Protein AF-A0A968WDW2-F1 (afdb_monomer_lite)

pLDDT: mean 90.47, std 8.87, range [51.06, 98.0]

Foldseek 3Di:
DCLQQFAALLRLLQPPLCVVPVVADADDVPDDHDPCSLVSSLVVCCVQPVDDSVVSNVSVVPDDDDSVVRSSSSVVVVVVVVVVVVVD

Radius of gyration: 13.06 Å; chains: 1; bounding box: 26×34×34 Å

Secondary structure (DSSP, 8-state):
-GGG----HHHHHHHHHHHH-TTSPPPPTTSPPPTTHHHHHHHHHHHHH---HHHHHHHHTT----HHHHHHHHHHHHHHHHHHHHH-

Structure (mmCIF, N/CA/C/O backbone):
data_AF-A0A968WDW2-F1
#
_entry.id   AF-A0A968WDW2-F1
#
loop_
_atom_site.group_PDB
_atom_site.id
_atom_site.type_symbol
_atom_site.label_atom_id
_atom_site.label_alt_id
_atom_site.label_comp_id
_atom_site.label_asym_id
_atom_site.label_entity_id
_atom_site.label_seq_id
_atom_site.pdbx_PDB_ins_code
_atom_site.Cartn_x
_atom_site.Cartn_y
_atom_site.Cartn_z
_atom_site.occupancy
_atom_site.B_iso_or_equiv
_atom_site.auth_seq_id
_atom_site.auth_comp_id
_atom_site.auth_asym_id
_atom_site.auth_atom_id
_atom_site.pdbx_PDB_model_num
ATOM 1 N N . LEU A 1 1 ? 2.429 -24.367 2.055 1.00 51.06 1 LEU A N 1
ATOM 2 C CA . LEU A 1 1 ? 3.378 -23.233 2.194 1.00 51.06 1 LEU A CA 1
ATOM 3 C C . LEU A 1 1 ? 2.834 -21.934 1.558 1.00 51.06 1 LEU A C 1
ATOM 5 O O . LEU A 1 1 ? 3.614 -21.066 1.206 1.00 51.06 1 LEU A O 1
ATOM 9 N N . ALA A 1 2 ? 1.506 -21.758 1.466 1.00 64.06 2 ALA A N 1
ATOM 10 C CA . ALA A 1 2 ? 0.862 -20.667 0.713 1.00 64.06 2 ALA A CA 1
ATOM 11 C C . ALA A 1 2 ? 0.741 -19.322 1.470 1.00 64.06 2 ALA A C 1
ATOM 13 O O . ALA A 1 2 ? 0.232 -18.345 0.938 1.00 64.06 2 ALA A O 1
ATOM 14 N N . ILE A 1 3 ? 1.193 -19.246 2.727 1.00 69.69 3 ILE A N 1
ATOM 15 C CA . ILE A 1 3 ? 1.014 -18.047 3.573 1.00 69.69 3 ILE A CA 1
ATOM 16 C C . ILE A 1 3 ? 1.862 -16.862 3.075 1.00 69.69 3 ILE A C 1
ATOM 18 O O . ILE A 1 3 ? 1.481 -15.710 3.266 1.00 69.69 3 ILE A O 1
ATOM 22 N N . LEU A 1 4 ? 2.992 -17.136 2.419 1.00 79.44 4 LEU A N 1
ATOM 23 C CA . LEU A 1 4 ? 3.939 -16.121 1.947 1.00 79.44 4 LEU A CA 1
ATOM 24 C C . LEU A 1 4 ? 3.920 -15.955 0.425 1.00 79.44 4 LEU A C 1
ATOM 26 O O . LEU A 1 4 ? 4.924 -15.569 -0.161 1.00 79.44 4 LEU A O 1
ATOM 30 N N . GLU A 1 5 ? 2.798 -16.239 -0.236 1.00 91.00 5 GLU A N 1
ATOM 31 C CA . GLU A 1 5 ? 2.664 -15.876 -1.647 1.00 91.00 5 GLU A CA 1
ATOM 32 C C . GLU A 1 5 ? 2.696 -14.347 -1.797 1.00 91.00 5 GLU A C 1
ATOM 34 O O . GLU A 1 5 ? 1.941 -13.657 -1.099 1.00 91.00 5 GLU A O 1
ATOM 39 N N . PRO A 1 6 ? 3.550 -13.788 -2.675 1.00 93.81 6 PRO A N 1
ATOM 40 C CA . PRO A 1 6 ? 3.614 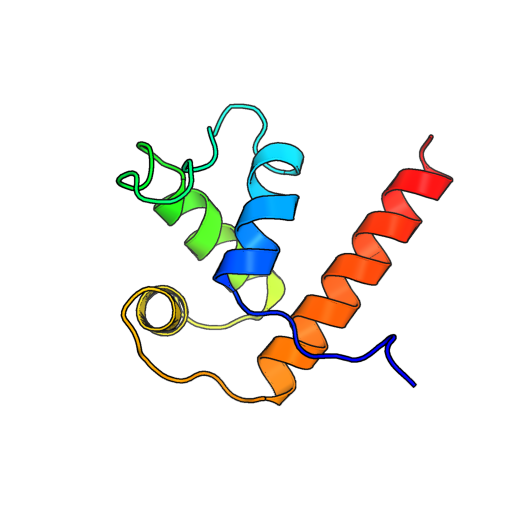-12.349 -2.890 1.00 93.81 6 PRO A CA 1
ATOM 41 C C . PRO A 1 6 ? 2.242 -11.758 -3.215 1.00 93.81 6 PRO A C 1
ATOM 43 O O . PRO A 1 6 ? 1.420 -12.388 -3.874 1.00 93.81 6 PRO A O 1
ATOM 46 N N . MET A 1 7 ? 2.001 -10.538 -2.752 1.00 95.31 7 MET A N 1
ATOM 47 C CA . MET A 1 7 ? 0.822 -9.753 -3.107 1.00 95.31 7 MET A CA 1
ATOM 48 C C . MET A 1 7 ? 1.271 -8.532 -3.902 1.00 95.31 7 MET A C 1
ATOM 50 O O . MET A 1 7 ? 2.227 -7.862 -3.511 1.00 95.31 7 MET A O 1
ATOM 54 N N . SER A 1 8 ? 0.602 -8.236 -5.011 1.00 95.38 8 SER A N 1
ATOM 55 C CA . SER A 1 8 ? 0.905 -7.035 -5.787 1.00 95.38 8 SER A CA 1
ATOM 56 C C . SER A 1 8 ? 0.448 -5.757 -5.059 1.00 95.38 8 SER A C 1
ATOM 58 O O . SER A 1 8 ? -0.471 -5.806 -4.233 1.00 95.38 8 SER A O 1
ATOM 60 N N . PRO A 1 9 ? 1.038 -4.587 -5.372 1.00 95.81 9 PRO A N 1
ATOM 61 C CA . PRO A 1 9 ? 0.566 -3.296 -4.869 1.00 95.81 9 PRO A CA 1
ATOM 62 C C . PRO A 1 9 ? -0.924 -3.049 -5.139 1.00 95.81 9 PRO A C 1
ATOM 64 O O . PRO A 1 9 ? -1.641 -2.589 -4.253 1.00 95.81 9 PRO A O 1
ATOM 67 N N . GLU A 1 10 ? -1.408 -3.406 -6.330 1.00 93.31 10 GLU A N 1
ATOM 68 C CA . GLU A 1 10 ? -2.808 -3.231 -6.732 1.00 93.31 10 GLU A CA 1
ATOM 69 C C . GLU A 1 10 ? -3.764 -4.083 -5.895 1.00 93.31 10 GLU A C 1
ATOM 71 O O . GLU A 1 10 ? -4.767 -3.573 -5.392 1.00 93.31 10 GLU A O 1
ATOM 76 N N . GLU A 1 11 ? -3.442 -5.365 -5.706 1.00 93.88 11 GLU A N 1
ATOM 77 C CA . GLU A 1 11 ? -4.231 -6.274 -4.871 1.00 93.88 11 GLU A CA 1
ATOM 78 C C . GLU A 1 11 ? -4.269 -5.802 -3.418 1.00 93.88 11 GLU A C 1
ATOM 80 O O . GLU A 1 11 ? -5.337 -5.775 -2.803 1.00 93.88 11 GLU A O 1
ATOM 85 N N . TRP A 1 12 ? -3.119 -5.384 -2.879 1.00 96.31 12 TRP A N 1
ATOM 86 C CA . TRP A 1 12 ? -3.033 -4.884 -1.512 1.00 96.31 12 TRP A CA 1
ATOM 87 C C . TRP A 1 12 ? -3.883 -3.623 -1.333 1.00 96.31 12 TRP A C 1
ATOM 89 O O . TRP A 1 12 ? -4.696 -3.546 -0.407 1.00 96.31 12 TRP A O 1
ATOM 99 N N . CYS A 1 13 ? -3.746 -2.653 -2.242 1.00 95.50 13 CYS A N 1
ATOM 100 C CA . CYS A 1 13 ? -4.500 -1.406 -2.184 1.00 95.50 13 CYS A CA 1
ATOM 101 C C . CYS A 1 13 ? -6.006 -1.640 -2.309 1.00 95.50 13 CYS A C 1
ATOM 103 O O . CYS A 1 13 ? -6.765 -1.050 -1.541 1.00 95.50 13 CYS A O 1
ATOM 105 N N . ARG A 1 14 ? -6.442 -2.549 -3.192 1.00 93.50 14 ARG A N 1
ATOM 106 C CA . ARG A 1 14 ? -7.868 -2.860 -3.378 1.00 93.50 14 ARG A CA 1
ATOM 107 C C . ARG A 1 14 ? -8.526 -3.355 -2.090 1.00 93.50 14 ARG A C 1
ATOM 109 O O . ARG A 1 14 ? -9.685 -3.045 -1.842 1.00 93.50 14 ARG A O 1
ATOM 116 N N . ILE A 1 15 ? -7.787 -4.095 -1.264 1.00 94.25 15 ILE A N 1
ATOM 117 C CA . ILE A 1 15 ? -8.285 -4.607 0.018 1.00 94.25 15 ILE A CA 1
ATOM 118 C C . ILE A 1 15 ? -8.271 -3.517 1.093 1.00 94.25 15 ILE A C 1
ATOM 120 O O . ILE A 1 15 ? -9.228 -3.385 1.854 1.00 94.25 15 ILE A O 1
ATOM 124 N N . TRP A 1 16 ? -7.171 -2.770 1.203 1.00 95.88 16 TRP A N 1
ATOM 125 C CA . TRP A 1 16 ? -6.901 -1.977 2.403 1.00 95.88 16 TRP A CA 1
ATOM 126 C C . TRP A 1 16 ? -7.200 -0.492 2.278 1.00 95.88 16 TRP A C 1
ATOM 128 O O . TRP A 1 16 ? -7.507 0.128 3.292 1.00 95.88 16 TRP A O 1
ATOM 138 N N . ILE A 1 17 ? -7.152 0.095 1.082 1.00 95.94 17 ILE A N 1
ATOM 139 C CA . ILE A 1 17 ? -7.415 1.530 0.921 1.00 95.94 17 ILE A CA 1
ATOM 140 C C . ILE A 1 17 ? -8.830 1.908 1.370 1.00 95.94 17 ILE A C 1
ATOM 142 O O . ILE A 1 17 ? -8.912 2.837 2.167 1.00 95.94 17 ILE A O 1
ATOM 146 N N . PRO A 1 18 ? -9.903 1.167 1.033 1.00 93.25 18 PRO A N 1
ATOM 147 C CA . PRO A 1 18 ? -11.246 1.473 1.543 1.00 93.25 18 PRO A CA 1
ATOM 148 C C . PRO A 1 18 ? -11.391 1.297 3.060 1.00 93.25 18 PRO A C 1
ATOM 150 O O . PRO A 1 18 ? -12.282 1.863 3.679 1.00 93.25 18 PRO A O 1
ATOM 153 N N . VAL A 1 19 ? -10.525 0.489 3.682 1.00 93.69 19 VAL A N 1
ATOM 154 C CA . VAL A 1 19 ? -10.532 0.268 5.138 1.00 93.69 19 VAL A CA 1
ATOM 155 C C . VAL A 1 19 ? -9.783 1.388 5.865 1.00 93.69 19 VAL A C 1
ATOM 157 O O . VAL A 1 19 ? -10.179 1.786 6.955 1.00 93.69 19 VAL A O 1
ATOM 160 N N . ILE A 1 20 ? -8.685 1.877 5.283 1.00 94.19 20 ILE A N 1
ATOM 161 C CA . ILE A 1 20 ? -7.838 2.935 5.857 1.00 94.19 20 ILE A CA 1
ATOM 162 C C . ILE A 1 20 ? -8.436 4.321 5.583 1.00 94.19 20 ILE A C 1
ATOM 164 O O . ILE A 1 20 ? -8.373 5.197 6.443 1.00 94.19 20 ILE A O 1
ATOM 168 N N . HIS A 1 21 ? -9.007 4.507 4.394 1.00 93.75 21 HIS A N 1
ATOM 169 C CA . HIS A 1 21 ? -9.593 5.748 3.894 1.00 93.75 21 HIS A CA 1
ATOM 170 C C . HIS A 1 21 ? -11.054 5.472 3.494 1.00 93.75 21 HIS A C 1
ATOM 172 O O . HIS A 1 21 ? -11.323 5.247 2.315 1.00 93.75 21 HIS A O 1
ATOM 178 N N . PRO A 1 22 ? -12.002 5.449 4.450 1.00 90.56 22 PRO A N 1
ATOM 179 C CA . PRO A 1 22 ? -13.390 5.049 4.183 1.00 90.56 22 PRO A CA 1
ATOM 180 C C . PRO A 1 22 ? -14.130 5.982 3.214 1.00 90.56 22 PRO A C 1
ATOM 182 O O . PRO A 1 22 ? -15.079 5.554 2.566 1.00 90.56 22 PRO A O 1
ATOM 185 N N . ASP A 1 23 ? -13.669 7.226 3.069 1.00 90.31 23 ASP A N 1
ATOM 186 C CA . ASP A 1 23 ? -14.227 8.208 2.130 1.00 90.31 23 ASP A CA 1
ATOM 187 C C . ASP A 1 23 ? -13.709 8.033 0.688 1.00 90.31 23 ASP A C 1
ATOM 189 O O . ASP A 1 23 ? -14.061 8.804 -0.205 1.00 90.31 23 ASP A O 1
ATOM 193 N N . VAL A 1 24 ? -12.831 7.052 0.448 1.00 88.75 24 VAL A N 1
ATOM 194 C CA . VAL A 1 24 ? -12.206 6.797 -0.853 1.00 88.75 24 VAL A CA 1
ATOM 195 C C . VAL A 1 24 ? -12.758 5.505 -1.450 1.00 88.75 24 VAL A C 1
ATOM 197 O O . VAL A 1 24 ? -12.485 4.406 -0.969 1.00 88.75 24 VAL A O 1
ATOM 200 N N . GLU A 1 25 ? -13.499 5.640 -2.547 1.00 85.44 25 GLU A N 1
ATOM 201 C CA . GLU A 1 25 ? -14.085 4.510 -3.267 1.00 85.44 25 GLU A CA 1
ATOM 202 C C . GLU A 1 25 ? -13.019 3.699 -4.028 1.00 85.44 25 GLU A C 1
ATOM 204 O O . GLU A 1 25 ? -12.105 4.258 -4.643 1.00 85.44 25 GLU A O 1
ATOM 209 N N . ALA A 1 26 ? -13.128 2.367 -3.992 1.00 84.06 26 ALA A N 1
ATOM 210 C CA . ALA A 1 26 ? -12.264 1.474 -4.762 1.00 84.06 26 ALA A CA 1
ATOM 211 C C . ALA A 1 26 ? -12.721 1.362 -6.226 1.00 84.06 26 ALA A C 1
ATOM 213 O O . ALA A 1 26 ? -13.921 1.349 -6.487 1.00 84.06 26 ALA A O 1
ATOM 214 N N . PRO A 1 27 ? -11.793 1.199 -7.188 1.00 85.00 27 PRO A N 1
ATOM 215 C CA . PRO A 1 27 ? -12.152 0.919 -8.572 1.00 85.00 27 PRO A CA 1
ATOM 216 C C . PRO A 1 27 ? -12.812 -0.453 -8.718 1.00 85.00 27 PRO A C 1
ATOM 218 O O . PRO A 1 27 ? -12.303 -1.453 -8.191 1.00 85.00 27 PRO A O 1
ATOM 221 N N . TYR A 1 28 ? -13.868 -0.521 -9.529 1.00 81.12 28 TYR A N 1
ATOM 222 C CA . TYR A 1 28 ? -14.383 -1.789 -10.036 1.00 81.12 28 TYR A CA 1
ATOM 223 C C . TYR A 1 28 ? -13.460 -2.363 -11.126 1.00 81.12 28 TYR A C 1
ATOM 225 O O . TYR A 1 28 ? -12.753 -1.617 -11.813 1.00 81.12 28 TYR A O 1
ATOM 233 N N . PRO A 1 29 ? -13.422 -3.698 -11.306 1.00 78.19 29 PRO A N 1
ATOM 234 C CA . PRO A 1 29 ? -12.633 -4.316 -12.367 1.00 78.19 29 PRO A CA 1
ATOM 235 C C . PRO A 1 29 ? -13.004 -3.761 -13.749 1.00 78.19 29 PRO A C 1
ATOM 237 O O . PRO A 1 29 ? -14.152 -3.848 -14.169 1.00 78.19 29 PRO A O 1
ATOM 240 N N . GLY A 1 30 ? -12.017 -3.214 -14.463 1.00 75.81 30 GLY A N 1
ATOM 241 C CA . GLY A 1 30 ? -12.203 -2.634 -15.798 1.00 75.81 30 GLY A CA 1
ATOM 242 C C . GLY A 1 30 ? -12.596 -1.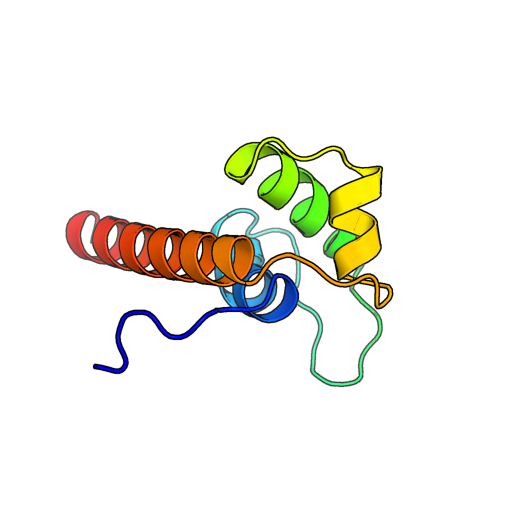153 -15.813 1.00 75.81 30 GLY A C 1
ATOM 243 O O . GLY A 1 30 ? -12.645 -0.563 -16.890 1.00 75.81 30 GLY A O 1
ATOM 244 N N . GLU A 1 31 ? -12.820 -0.534 -14.652 1.00 78.25 31 GLU A N 1
ATOM 245 C CA . GLU A 1 31 ? -13.118 0.894 -14.561 1.00 78.25 31 GLU A CA 1
ATOM 246 C C . GLU A 1 31 ? -11.869 1.744 -14.327 1.00 78.25 31 GLU A C 1
ATOM 248 O O . GLU A 1 31 ? -10.837 1.297 -13.817 1.00 78.25 31 GLU A O 1
ATOM 253 N N 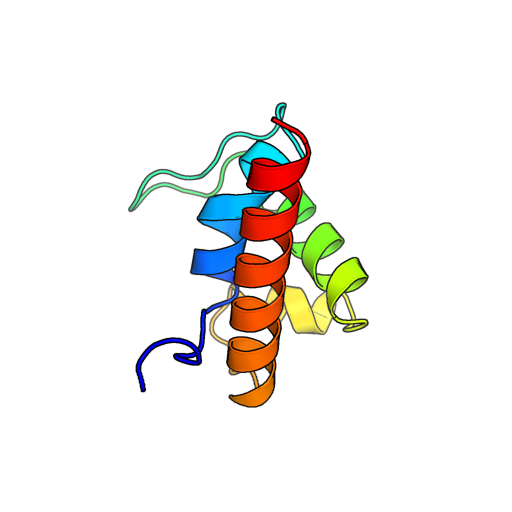. ARG A 1 32 ? -11.977 3.023 -14.696 1.00 75.88 32 ARG A N 1
ATOM 254 C CA . ARG A 1 32 ? -10.961 4.019 -14.366 1.00 75.88 32 ARG A CA 1
ATOM 255 C C . ARG A 1 32 ? -10.923 4.212 -12.849 1.00 75.88 32 ARG A C 1
ATOM 257 O O . ARG A 1 32 ? -11.966 4.335 -12.220 1.00 75.88 32 ARG A O 1
ATOM 264 N N . SER A 1 33 ? -9.719 4.328 -12.287 1.00 78.25 33 SER A N 1
ATOM 265 C CA . SER A 1 33 ? -9.529 4.640 -10.866 1.00 78.25 33 SER A CA 1
ATOM 266 C C . SER A 1 33 ? -10.351 5.864 -10.432 1.00 78.25 33 SER A C 1
ATOM 268 O O . SER A 1 33 ? -10.161 6.937 -11.021 1.00 78.25 33 SER A O 1
ATOM 270 N N . PRO A 1 34 ? -11.212 5.731 -9.402 1.00 80.12 34 PRO A N 1
ATOM 271 C CA . PRO A 1 34 ? -11.962 6.843 -8.837 1.00 80.12 34 PRO A CA 1
ATOM 272 C C . PRO A 1 34 ? -11.058 7.986 -8.376 1.00 80.12 34 PRO A C 1
ATOM 274 O O . PRO A 1 34 ? -9.878 7.798 -8.044 1.00 80.12 34 PRO A O 1
ATOM 277 N N . THR A 1 35 ? -11.625 9.191 -8.331 1.00 80.50 35 THR A N 1
ATOM 278 C CA . THR A 1 35 ? -10.922 10.386 -7.858 1.00 80.50 35 THR A CA 1
ATOM 279 C C . THR A 1 35 ? -10.379 10.152 -6.450 1.00 80.50 35 THR A C 1
ATOM 281 O O . THR A 1 35 ? -11.110 9.787 -5.538 1.00 80.50 35 THR A O 1
ATOM 284 N N . GLY A 1 36 ? -9.076 10.362 -6.265 1.00 89.69 36 GLY A N 1
ATOM 285 C CA . GLY A 1 36 ? -8.419 10.220 -4.964 1.00 89.69 36 GLY A CA 1
ATOM 286 C C . GLY A 1 36 ? -7.928 8.809 -4.629 1.00 89.69 36 GLY A C 1
ATOM 287 O O . GLY A 1 36 ? -6.963 8.706 -3.876 1.00 89.69 36 GLY A O 1
ATOM 288 N N . TYR A 1 37 ? -8.463 7.745 -5.242 1.00 94.00 37 TYR A N 1
ATOM 289 C CA . TYR A 1 37 ? -8.043 6.365 -4.947 1.00 94.00 37 TYR A CA 1
ATOM 290 C C . TYR A 1 37 ? -6.561 6.121 -5.233 1.00 94.00 37 TYR A C 1
ATOM 292 O O . TYR A 1 37 ? -5.829 5.604 -4.385 1.00 94.00 37 TYR A O 1
ATOM 300 N N . MET A 1 38 ? -6.090 6.544 -6.410 1.00 93.69 38 MET A N 1
ATOM 301 C CA . MET A 1 38 ? -4.683 6.376 -6.782 1.00 93.69 38 MET A CA 1
ATOM 302 C C . MET A 1 38 ? -3.764 7.175 -5.850 1.00 93.69 38 MET A C 1
ATOM 304 O O . MET A 1 38 ? -2.766 6.656 -5.360 1.00 93.69 38 MET A O 1
ATOM 308 N N . LYS A 1 39 ? -4.145 8.413 -5.517 1.00 95.12 39 LYS A N 1
ATOM 309 C CA . LYS A 1 39 ? -3.387 9.255 -4.584 1.00 95.12 39 LYS A CA 1
ATOM 310 C C . LYS A 1 39 ? -3.315 8.626 -3.188 1.00 95.12 39 LYS A C 1
ATOM 312 O O . LYS A 1 39 ? -2.234 8.556 -2.610 1.00 95.12 39 LYS A O 1
ATOM 317 N N . ALA A 1 40 ? -4.437 8.129 -2.667 1.00 96.75 40 ALA A N 1
ATOM 318 C CA . ALA A 1 40 ? -4.490 7.445 -1.376 1.00 96.75 40 ALA A CA 1
ATOM 319 C C . ALA A 1 40 ? -3.632 6.170 -1.376 1.00 96.75 40 ALA A C 1
ATOM 321 O O . ALA A 1 40 ? -2.897 5.923 -0.418 1.00 96.75 40 ALA A O 1
ATOM 322 N N . SER A 1 41 ? -3.675 5.404 -2.470 1.00 96.75 41 SER A N 1
ATOM 323 C CA . SER A 1 41 ? -2.850 4.210 -2.685 1.00 96.75 41 SER A CA 1
ATOM 324 C C . SER A 1 41 ? -1.362 4.542 -2.624 1.00 96.75 41 SER A C 1
ATOM 326 O O . SER A 1 41 ? -0.641 3.981 -1.799 1.00 96.75 41 SER A O 1
ATOM 328 N N . ILE A 1 42 ? -0.923 5.515 -3.426 1.00 97.06 42 ILE A N 1
ATOM 329 C CA . ILE A 1 42 ? 0.476 5.940 -3.501 1.00 97.06 42 ILE A CA 1
ATOM 330 C C . ILE A 1 42 ? 0.963 6.455 -2.141 1.00 97.06 42 ILE A C 1
ATOM 332 O O . ILE A 1 42 ? 1.959 5.957 -1.621 1.00 97.06 42 ILE A O 1
ATOM 336 N N . MET A 1 43 ? 0.232 7.382 -1.512 1.00 97.75 43 MET A N 1
ATOM 337 C CA . MET A 1 43 ? 0.618 7.943 -0.211 1.00 97.75 43 MET A CA 1
ATOM 338 C C . MET A 1 43 ? 0.716 6.871 0.883 1.00 97.75 43 MET A C 1
ATOM 340 O O . MET A 1 43 ? 1.640 6.891 1.699 1.00 97.75 43 MET A O 1
ATOM 344 N N . THR A 1 44 ? -0.225 5.924 0.901 1.00 97.88 44 THR A N 1
ATOM 345 C CA . THR A 1 44 ? -0.241 4.839 1.891 1.00 97.88 44 THR A CA 1
ATOM 346 C C . THR A 1 44 ? 0.941 3.900 1.689 1.00 97.88 44 THR A C 1
ATOM 348 O O . THR A 1 44 ? 1.638 3.583 2.653 1.00 97.88 44 THR A O 1
ATOM 351 N N . LEU A 1 45 ? 1.211 3.492 0.448 1.00 97.81 45 LEU A N 1
ATOM 352 C CA . LEU A 1 45 ? 2.337 2.615 0.145 1.00 97.81 45 LEU A CA 1
ATOM 353 C C . LEU A 1 45 ? 3.678 3.298 0.420 1.00 97.81 45 LEU A C 1
ATOM 355 O O . LEU A 1 45 ? 4.509 2.690 1.086 1.00 97.81 45 LEU A O 1
ATOM 359 N N . CYS A 1 46 ? 3.863 4.569 0.044 1.00 98.00 46 CYS A N 1
ATOM 360 C CA . CYS A 1 46 ? 5.056 5.342 0.415 1.00 98.00 46 CYS A CA 1
ATOM 361 C C . CYS A 1 46 ? 5.320 5.291 1.923 1.00 98.00 46 CYS A C 1
ATOM 363 O O . CYS A 1 46 ? 6.444 5.031 2.350 1.00 98.00 46 CYS A O 1
ATOM 365 N N . LYS A 1 47 ? 4.277 5.489 2.739 1.00 97.50 47 LYS A N 1
ATOM 366 C CA . LYS A 1 47 ? 4.391 5.448 4.200 1.00 97.50 47 LYS A CA 1
ATOM 367 C C . LYS A 1 47 ? 4.740 4.054 4.730 1.00 97.50 47 LYS A C 1
ATOM 369 O O . LYS A 1 47 ? 5.489 3.951 5.695 1.00 97.50 47 LYS A O 1
ATOM 374 N N . LEU A 1 48 ? 4.192 2.997 4.132 1.00 95.88 48 LEU A N 1
ATOM 375 C CA . LEU A 1 48 ? 4.411 1.617 4.578 1.00 95.88 48 LEU A CA 1
ATOM 376 C C . LEU A 1 48 ? 5.772 1.060 4.162 1.00 95.88 48 LEU A C 1
ATOM 378 O O . LEU A 1 48 ? 6.356 0.266 4.894 1.00 95.88 48 LEU A O 1
ATOM 382 N N . THR A 1 49 ? 6.262 1.446 2.987 1.00 95.19 49 THR A N 1
ATOM 383 C CA . THR A 1 49 ? 7.440 0.826 2.374 1.00 95.19 49 THR A CA 1
ATOM 384 C C . THR A 1 49 ? 8.677 1.720 2.408 1.00 95.19 49 THR A C 1
ATOM 386 O O . THR A 1 49 ? 9.774 1.233 2.160 1.00 95.19 49 THR A O 1
ATOM 389 N N . GLY A 1 50 ? 8.516 3.025 2.653 1.00 95.25 50 GLY A N 1
ATOM 390 C CA . GLY A 1 50 ? 9.597 4.016 2.614 1.00 95.25 50 GLY A CA 1
ATOM 391 C C . GLY A 1 50 ? 10.101 4.368 1.207 1.00 95.25 50 GLY A C 1
ATOM 392 O O . GLY A 1 50 ? 11.106 5.063 1.078 1.00 95.25 50 GLY A O 1
ATOM 393 N N . TYR A 1 51 ? 9.429 3.903 0.148 1.00 96.62 51 TYR A N 1
ATOM 394 C CA . TYR A 1 51 ? 9.795 4.216 -1.239 1.00 96.62 51 TYR A CA 1
ATOM 395 C C . TYR A 1 51 ? 9.259 5.595 -1.655 1.00 96.62 51 TYR A C 1
ATOM 397 O O . TYR A 1 51 ? 8.234 6.055 -1.148 1.00 96.62 51 TYR A O 1
ATOM 405 N N . SER A 1 52 ? 9.939 6.246 -2.607 1.00 97.50 52 SER A N 1
ATOM 406 C CA . SER A 1 52 ? 9.511 7.542 -3.148 1.00 97.50 52 SER A CA 1
ATOM 407 C C . SER A 1 52 ? 8.180 7.443 -3.892 1.00 97.50 52 SER A C 1
ATOM 409 O O . SER A 1 52 ? 7.863 6.402 -4.470 1.00 97.50 52 SER A O 1
ATOM 411 N N . GLU A 1 53 ? 7.453 8.560 -3.961 1.00 97.19 53 GLU A N 1
ATOM 412 C CA . GLU A 1 53 ? 6.198 8.671 -4.717 1.00 97.19 53 GLU A CA 1
ATOM 413 C C . GLU A 1 53 ? 6.368 8.203 -6.167 1.00 97.19 53 GLU A C 1
ATOM 415 O O . GLU A 1 53 ? 5.633 7.339 -6.628 1.00 97.19 53 GLU A O 1
ATOM 420 N N . SER A 1 54 ? 7.430 8.660 -6.836 1.00 95.88 54 SER A N 1
ATOM 421 C CA . SER A 1 54 ? 7.762 8.278 -8.215 1.00 95.88 54 SER A CA 1
ATOM 422 C C . SER A 1 54 ? 8.036 6.782 -8.411 1.00 95.88 54 SER A C 1
ATOM 424 O O . SER A 1 54 ? 7.781 6.233 -9.486 1.00 95.88 54 SER A O 1
ATOM 426 N N . THR A 1 55 ? 8.584 6.113 -7.392 1.00 96.31 55 THR A N 1
ATOM 427 C CA . THR A 1 55 ? 8.842 4.669 -7.433 1.00 96.31 55 THR A CA 1
ATOM 428 C C . THR A 1 55 ? 7.533 3.906 -7.296 1.00 96.31 55 THR A C 1
ATOM 430 O O . THR A 1 55 ? 7.256 3.023 -8.104 1.00 96.31 55 THR A O 1
ATOM 433 N N . VAL A 1 56 ? 6.726 4.284 -6.303 1.00 96.81 56 VAL A N 1
ATOM 434 C CA . VAL A 1 56 ? 5.434 3.661 -6.003 1.00 96.81 56 VAL A CA 1
ATOM 435 C C . VAL A 1 56 ? 4.453 3.854 -7.154 1.00 96.81 56 VAL A C 1
ATOM 437 O O . VAL A 1 56 ? 3.835 2.891 -7.595 1.00 96.81 56 VAL A O 1
ATOM 440 N N . GLU A 1 57 ? 4.354 5.072 -7.685 1.00 95.56 57 GLU A N 1
ATOM 441 C CA . GLU A 1 57 ? 3.538 5.390 -8.856 1.00 95.56 57 GLU A CA 1
ATOM 442 C C . GLU A 1 57 ? 3.917 4.498 -10.045 1.00 95.56 57 GLU A C 1
ATOM 444 O O . GLU A 1 57 ? 3.052 3.932 -10.710 1.00 95.56 57 GLU A O 1
ATOM 449 N N . GLY A 1 58 ? 5.218 4.285 -10.258 1.00 95.00 58 GLY A N 1
ATOM 450 C CA . GLY A 1 58 ? 5.728 3.394 -11.292 1.00 95.00 58 GLY A CA 1
ATOM 451 C C . GLY A 1 58 ? 5.138 1.981 -11.253 1.00 95.00 58 GLY A C 1
ATOM 452 O O . GLY A 1 58 ? 4.911 1.403 -12.315 1.00 95.00 58 GLY A O 1
ATOM 453 N N . TRP A 1 59 ? 4.858 1.434 -10.067 1.00 94.88 59 TRP A N 1
ATOM 454 C CA . TRP A 1 59 ? 4.307 0.082 -9.922 1.00 94.88 59 TRP A CA 1
ATOM 455 C C . TRP A 1 59 ? 2.896 -0.059 -10.500 1.00 94.88 59 TRP A C 1
ATOM 457 O O . TRP A 1 59 ? 2.547 -1.140 -10.961 1.00 94.88 59 TRP A O 1
ATOM 467 N N . PHE A 1 60 ? 2.117 1.026 -10.525 1.00 91.00 60 PHE A N 1
ATOM 468 C CA . PHE A 1 60 ? 0.767 1.066 -11.104 1.00 91.00 60 PHE A CA 1
ATOM 469 C C . PHE A 1 60 ? 0.765 1.322 -12.617 1.00 91.00 60 PHE A C 1
ATOM 471 O O . PHE A 1 60 ? -0.264 1.191 -13.273 1.00 91.00 60 PHE A O 1
ATOM 478 N N . TYR A 1 61 ? 1.916 1.682 -13.189 1.00 90.12 61 TYR A N 1
ATOM 479 C CA . TYR A 1 61 ? 2.079 1.952 -14.621 1.00 90.12 61 TYR A CA 1
ATOM 480 C C . TYR A 1 61 ? 3.054 0.973 -15.285 1.00 90.12 61 TYR A C 1
ATOM 482 O O . TYR A 1 61 ? 3.748 1.310 -16.243 1.00 90.12 61 TYR A O 1
ATOM 490 N N . GLY A 1 62 ? 3.117 -0.254 -14.764 1.00 85.25 62 GLY A N 1
ATOM 491 C CA . GLY A 1 62 ? 3.839 -1.363 -15.385 1.00 85.25 62 GLY A CA 1
ATOM 492 C C . GLY A 1 62 ? 5.340 -1.419 -15.096 1.00 85.25 62 GLY A C 1
ATOM 493 O O . GLY A 1 62 ? 6.021 -2.281 -15.651 1.00 85.25 62 GLY A O 1
ATOM 494 N N . LYS A 1 63 ? 5.888 -0.561 -14.220 1.00 90.44 63 LYS A N 1
ATOM 495 C CA . LYS A 1 63 ? 7.266 -0.759 -13.746 1.00 90.44 63 LYS A CA 1
ATOM 496 C C . LYS A 1 63 ? 7.314 -1.939 -12.780 1.00 90.44 63 LYS A C 1
ATOM 498 O O . LYS A 1 63 ? 6.515 -2.041 -11.851 1.00 90.44 63 LYS A O 1
ATOM 503 N N . SER A 1 64 ? 8.305 -2.803 -12.972 1.00 90.25 64 SER A N 1
ATOM 504 C CA . SER A 1 64 ? 8.550 -3.943 -12.093 1.00 90.25 64 SER A CA 1
ATOM 505 C C . SER A 1 64 ? 8.893 -3.500 -10.671 1.00 90.25 64 SER A C 1
ATOM 507 O O . SER A 1 64 ? 9.642 -2.542 -10.473 1.00 90.25 64 SER A O 1
ATOM 509 N N . TYR A 1 65 ? 8.435 -4.270 -9.692 1.00 90.62 65 TYR A N 1
ATOM 510 C CA . TYR A 1 65 ? 8.878 -4.197 -8.305 1.00 90.62 65 TYR A CA 1
ATOM 511 C C . TYR A 1 65 ? 9.570 -5.498 -7.895 1.00 90.62 65 TYR A C 1
ATOM 513 O O . TYR A 1 65 ? 9.352 -6.558 -8.481 1.00 90.62 65 TYR A O 1
ATOM 521 N N . HIS A 1 66 ? 10.427 -5.419 -6.878 1.00 91.19 66 HIS A N 1
ATOM 522 C CA . HIS A 1 66 ? 11.135 -6.591 -6.373 1.00 91.19 66 HIS A CA 1
ATOM 523 C C . HIS A 1 66 ? 10.163 -7.605 -5.765 1.00 91.19 66 HIS A C 1
ATOM 525 O O . HIS A 1 66 ? 9.226 -7.233 -5.063 1.00 91.19 66 HIS A O 1
ATOM 531 N N . HIS A 1 67 ? 10.450 -8.896 -5.939 1.00 88.94 67 HIS A N 1
ATOM 532 C CA . HIS A 1 67 ? 9.692 -9.976 -5.303 1.00 88.94 67 HIS A CA 1
ATOM 533 C C . HIS A 1 67 ? 9.554 -9.780 -3.780 1.00 88.94 67 HIS A C 1
ATOM 535 O O . HIS A 1 67 ? 8.477 -9.972 -3.221 1.00 88.94 67 HIS A O 1
ATOM 541 N N . THR A 1 68 ? 10.612 -9.292 -3.121 1.00 92.62 68 THR A N 1
ATOM 542 C CA . THR A 1 68 ? 10.620 -8.961 -1.687 1.00 92.62 68 THR A CA 1
ATOM 543 C C . THR A 1 68 ? 9.561 -7.927 -1.300 1.00 92.62 68 THR A C 1
ATOM 545 O O . THR A 1 68 ? 9.012 -8.019 -0.205 1.00 92.62 68 THR A O 1
ATOM 548 N N . LEU A 1 69 ? 9.222 -6.977 -2.183 1.00 95.12 69 LEU A N 1
ATOM 549 C CA . LEU A 1 69 ? 8.118 -6.045 -1.934 1.00 95.12 69 LEU A CA 1
ATOM 550 C C . LEU A 1 69 ? 6.795 -6.803 -1.838 1.00 95.12 69 LEU A C 1
ATOM 552 O O . LEU A 1 69 ? 6.026 -6.572 -0.912 1.00 95.12 69 LEU A O 1
ATOM 556 N N . GLY A 1 70 ? 6.538 -7.730 -2.760 1.00 95.31 70 GLY A N 1
ATOM 557 C CA . GLY A 1 70 ? 5.302 -8.505 -2.731 1.00 95.31 70 GLY A CA 1
ATOM 558 C C . GLY A 1 70 ? 5.187 -9.374 -1.474 1.00 95.31 70 GLY A C 1
ATOM 559 O O . GLY A 1 70 ? 4.102 -9.491 -0.903 1.00 95.31 70 GLY A O 1
ATOM 560 N N . ILE A 1 71 ? 6.309 -9.915 -0.987 1.00 95.56 71 ILE A N 1
ATOM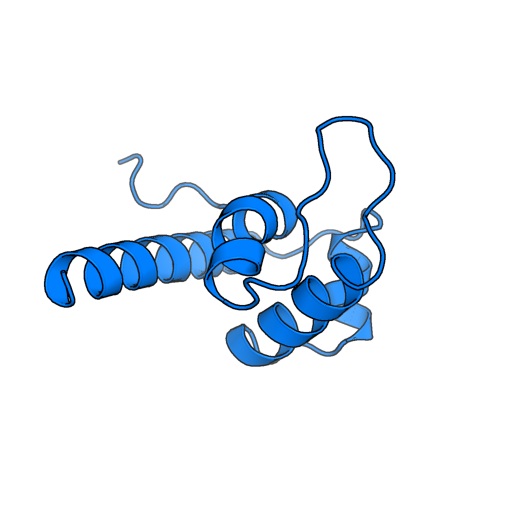 561 C CA . ILE A 1 71 ? 6.369 -10.606 0.311 1.00 95.56 71 ILE A CA 1
ATOM 562 C C . ILE A 1 71 ? 6.075 -9.640 1.468 1.00 95.56 71 ILE A C 1
ATOM 564 O O . ILE A 1 71 ? 5.261 -9.955 2.333 1.00 95.56 71 ILE A O 1
ATOM 568 N N . LEU A 1 72 ? 6.679 -8.447 1.476 1.00 95.38 72 LEU A N 1
ATOM 569 C CA . LEU A 1 72 ? 6.411 -7.418 2.486 1.00 95.38 72 LEU A CA 1
ATOM 570 C C . LEU A 1 72 ? 4.922 -7.044 2.530 1.00 95.38 72 LEU A C 1
ATOM 572 O O . LEU A 1 72 ? 4.329 -7.003 3.608 1.00 95.38 72 LEU A O 1
ATOM 576 N N . LEU A 1 73 ? 4.300 -6.818 1.372 1.00 96.62 73 LEU A N 1
ATOM 577 C CA . LEU A 1 73 ? 2.876 -6.495 1.273 1.00 96.62 73 LEU A CA 1
ATOM 578 C C . LEU A 1 73 ? 1.996 -7.638 1.790 1.00 96.62 73 LEU A C 1
ATOM 580 O O . LEU A 1 73 ? 1.040 -7.385 2.527 1.00 96.62 73 LEU A O 1
ATOM 584 N N . ARG A 1 74 ? 2.345 -8.898 1.495 1.00 96.06 74 ARG A N 1
ATOM 585 C CA . ARG A 1 74 ? 1.660 -10.063 2.074 1.00 96.06 74 ARG A CA 1
ATOM 586 C C . ARG A 1 74 ? 1.763 -10.077 3.600 1.00 96.06 74 ARG A C 1
ATOM 588 O O . ARG A 1 74 ? 0.746 -10.268 4.267 1.00 96.06 74 ARG A O 1
ATOM 595 N N . CYS A 1 75 ? 2.947 -9.825 4.158 1.00 95.38 75 CYS A N 1
ATOM 596 C CA . CYS A 1 75 ? 3.143 -9.732 5.606 1.00 95.38 75 CYS A CA 1
ATOM 597 C C . CYS A 1 75 ? 2.287 -8.618 6.225 1.00 95.38 75 CYS A C 1
ATOM 599 O O . CYS A 1 75 ? 1.608 -8.852 7.222 1.00 95.38 75 CYS A O 1
ATOM 601 N N . LEU A 1 76 ? 2.255 -7.429 5.613 1.00 95.88 76 LEU A N 1
ATOM 602 C CA . LEU A 1 76 ? 1.419 -6.314 6.068 1.00 95.88 76 LEU A CA 1
ATOM 603 C C . LEU A 1 76 ? -0.075 -6.650 6.006 1.00 95.88 76 LEU A C 1
ATOM 605 O O . LEU A 1 76 ? -0.804 -6.349 6.947 1.00 95.88 76 LEU A O 1
ATOM 609 N N . 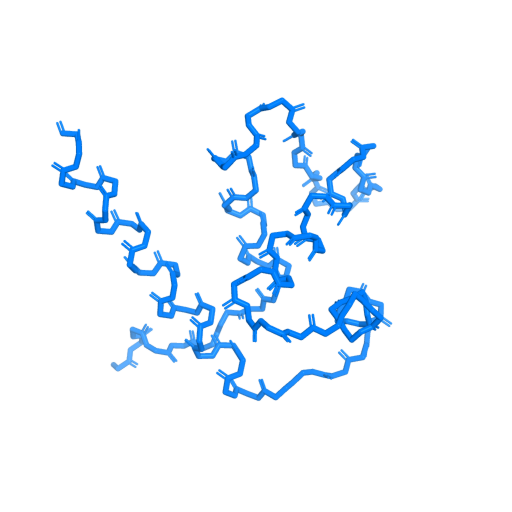HIS A 1 77 ? -0.528 -7.316 4.939 1.00 95.81 77 HIS A N 1
ATOM 610 C CA . HIS A 1 77 ? -1.907 -7.794 4.837 1.00 95.81 77 HIS A CA 1
ATOM 611 C C . HIS A 1 77 ? -2.261 -8.740 5.992 1.00 95.81 77 HIS A C 1
ATOM 613 O O . HIS A 1 77 ? -3.284 -8.551 6.647 1.00 95.81 77 HIS A O 1
ATOM 619 N N . ILE A 1 78 ? -1.403 -9.718 6.287 1.00 95.00 78 ILE A N 1
ATOM 620 C CA . ILE A 1 78 ? -1.615 -10.655 7.397 1.00 95.00 78 ILE A CA 1
ATOM 621 C C . ILE A 1 78 ? -1.663 -9.908 8.737 1.00 95.00 78 ILE A C 1
ATOM 623 O O . ILE A 1 78 ? -2.592 -10.108 9.518 1.00 95.00 78 ILE A O 1
ATOM 627 N N . LEU A 1 79 ? -0.711 -9.005 8.990 1.00 94.50 79 LEU A N 1
ATOM 628 C CA . LEU A 1 79 ? -0.676 -8.202 10.216 1.00 94.50 79 LEU A CA 1
ATOM 629 C C . LEU A 1 79 ? -1.947 -7.364 10.394 1.00 94.50 79 LEU A C 1
ATOM 631 O O . LEU A 1 79 ? -2.499 -7.315 11.492 1.00 94.50 79 LEU A O 1
ATOM 635 N N . PHE A 1 80 ? -2.439 -6.735 9.327 1.00 94.69 80 PHE A N 1
ATOM 636 C CA . PHE A 1 80 ? -3.651 -5.920 9.388 1.00 94.69 80 PHE A CA 1
ATOM 637 C C . PHE A 1 80 ? -4.901 -6.775 9.629 1.00 94.69 80 PHE A C 1
ATOM 639 O O . PHE A 1 80 ? -5.767 -6.365 10.401 1.00 94.69 80 PHE A O 1
ATOM 646 N N . GLN A 1 81 ? -4.986 -7.976 9.039 1.00 94.25 81 GLN A N 1
ATOM 647 C CA . GLN A 1 81 ? -6.056 -8.934 9.351 1.00 94.25 81 GLN A CA 1
ATOM 648 C C . GLN A 1 81 ? -6.043 -9.300 10.839 1.00 94.25 81 GLN A C 1
ATOM 650 O O . GLN A 1 81 ? -7.061 -9.153 11.510 1.00 94.25 81 GLN A O 1
ATOM 655 N N . PHE A 1 82 ? -4.883 -9.681 11.383 1.00 93.56 82 PHE A N 1
ATOM 656 C CA . PHE A 1 82 ? -4.753 -10.001 12.809 1.00 93.56 82 PHE A CA 1
ATOM 657 C C . PHE A 1 82 ? -5.161 -8.834 13.710 1.00 93.56 82 PHE A C 1
ATOM 659 O O . PHE A 1 82 ? -5.918 -9.024 14.661 1.00 93.56 82 PHE A O 1
ATOM 666 N N . GLN A 1 83 ? -4.703 -7.618 13.404 1.00 91.62 83 GLN A N 1
ATOM 667 C CA . GLN A 1 83 ? -5.064 -6.431 14.178 1.00 91.62 83 G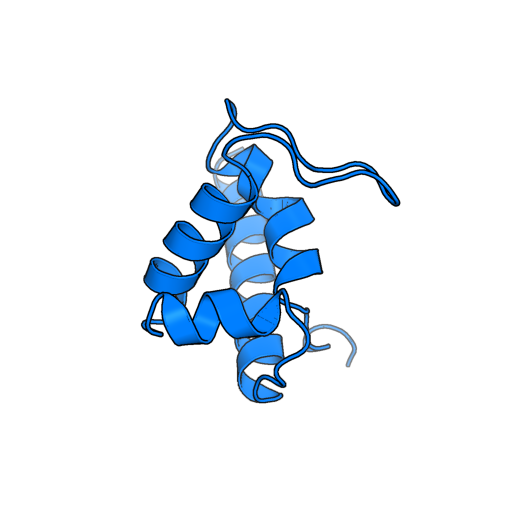LN A CA 1
ATOM 668 C C . GLN A 1 83 ? -6.571 -6.166 14.175 1.00 91.62 83 GLN A C 1
ATOM 670 O O . GLN A 1 83 ? -7.101 -5.729 15.193 1.00 91.62 83 GLN A O 1
ATOM 675 N N . ARG A 1 84 ? -7.264 -6.422 13.061 1.00 87.31 84 ARG A N 1
ATOM 676 C CA . ARG A 1 84 ? -8.724 -6.280 12.988 1.00 87.31 84 ARG A CA 1
ATOM 677 C C . ARG A 1 84 ? -9.444 -7.353 13.790 1.00 87.31 84 ARG A C 1
ATOM 679 O O . ARG A 1 84 ? -10.384 -7.019 14.495 1.00 87.31 84 ARG A O 1
ATOM 686 N N . THR A 1 85 ? -8.985 -8.599 13.731 1.00 90.81 85 THR A N 1
ATOM 687 C CA . THR A 1 85 ? -9.582 -9.697 14.501 1.00 90.81 85 THR A CA 1
ATOM 688 C C . THR A 1 85 ? -9.443 -9.499 16.008 1.00 90.81 85 THR A C 1
ATOM 690 O O . THR A 1 85 ? -10.338 -9.886 16.737 1.00 90.81 85 THR A O 1
ATOM 693 N N . ILE A 1 86 ? -8.343 -8.903 16.481 1.00 89.31 86 ILE A N 1
ATOM 694 C CA . ILE A 1 86 ? -8.117 -8.666 17.920 1.00 89.31 86 ILE A CA 1
ATOM 695 C C . ILE A 1 86 ? -8.876 -7.432 18.432 1.00 89.31 86 ILE A C 1
ATOM 697 O O . ILE A 1 86 ? -9.200 -7.352 19.613 1.00 89.31 86 ILE A O 1
ATOM 701 N N . LYS A 1 87 ? -9.099 -6.431 17.572 1.00 78.25 87 LYS A N 1
ATOM 702 C CA . LYS A 1 87 ? -9.807 -5.193 17.939 1.00 78.25 87 LYS A CA 1
ATOM 703 C C . LYS A 1 87 ? -11.333 -5.321 17.886 1.00 78.25 87 LYS A C 1
ATOM 705 O O . LYS A 1 87 ? -12.003 -4.432 18.406 1.00 78.25 87 LYS A O 1
ATOM 710 N N . ASN A 1 88 ? -11.841 -6.369 17.240 1.00 55.38 88 ASN A N 1
ATOM 711 C CA . ASN A 1 88 ? -13.254 -6.747 17.207 1.00 55.38 88 ASN A CA 1
ATOM 712 C C . ASN A 1 88 ? -13.559 -7.762 18.310 1.00 55.38 88 ASN A C 1
ATOM 714 O O . ASN A 1 88 ? -14.710 -7.744 18.792 1.00 55.38 88 ASN A O 1
#

Sequence (88 aa):
LAILEPMSPEEWCRIWIPVIHPDVEAPYPGERSPTGYMKASIMTLCKLTGYSESTVEGWFYGKSYHHTLGILLRCLHILFQFQRTIKN